Protein AF-A0A2E9CLY6-F1 (afdb_monomer_lite)

Foldseek 3Di:
DDPDPDPPPPVDPLLDDDDDPPDDPVRSVVVSVVSNVVSVVVVVVVVVVVVVVVVVVVVLVVVLVVLLVPQLVVQLVVLVVVCVVVVVVVPDDPVVSVVSSNVSSVVRSVVSVVVSVVVVCVVVVVVVVVVVVVD

Structure (mmCIF, N/CA/C/O backbone):
data_AF-A0A2E9CLY6-F1
#
_entry.id   AF-A0A2E9CLY6-F1
#
loop_
_atom_site.group_PDB
_atom_site.id
_atom_site.type_symbol
_atom_site.label_atom_id
_atom_site.label_alt_id
_atom_site.label_comp_id
_atom_site.label_asym_id
_atom_site.label_entity_id
_atom_site.label_seq_id
_atom_site.pdbx_PDB_ins_code
_atom_site.Cartn_x
_atom_site.Cartn_y
_atom_site.Cartn_z
_atom_site.occupancy
_atom_site.B_iso_or_equiv
_atom_site.auth_seq_id
_atom_site.auth_comp_id
_atom_site.auth_asym_id
_atom_site.auth_atom_id
_atom_site.pdbx_PDB_model_num
ATOM 1 N N . MET A 1 1 ? -41.873 -33.503 37.377 1.00 35.16 1 MET A N 1
ATOM 2 C CA . MET A 1 1 ? -40.935 -33.692 36.253 1.00 35.16 1 MET A CA 1
ATOM 3 C C . MET A 1 1 ? -40.619 -32.300 35.730 1.00 35.16 1 MET A C 1
ATOM 5 O O . MET A 1 1 ? -41.433 -31.719 35.029 1.00 35.16 1 MET A O 1
ATOM 9 N N . ILE A 1 2 ? -39.555 -31.697 36.262 1.00 39.56 2 ILE A N 1
ATOM 10 C CA . ILE A 1 2 ? -39.148 -30.319 35.964 1.00 39.56 2 ILE A CA 1
ATOM 11 C C . ILE A 1 2 ? -38.336 -30.382 34.670 1.00 39.56 2 ILE A C 1
ATOM 13 O O . ILE A 1 2 ? -37.348 -31.106 34.603 1.00 39.56 2 ILE A O 1
ATOM 17 N N . LEU A 1 3 ? -38.812 -29.699 33.632 1.00 42.69 3 LEU A N 1
ATOM 18 C CA . LEU A 1 3 ? -38.028 -29.423 32.435 1.00 42.69 3 LEU A CA 1
ATOM 19 C C . LEU A 1 3 ? -36.953 -28.415 32.842 1.00 42.69 3 LEU A C 1
ATOM 21 O O . LEU A 1 3 ? -37.270 -27.243 33.024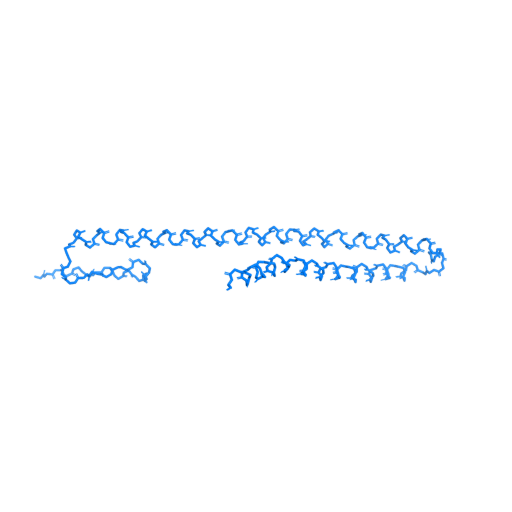 1.00 42.69 3 LEU A O 1
ATOM 25 N N . ASP A 1 4 ? -35.715 -28.870 33.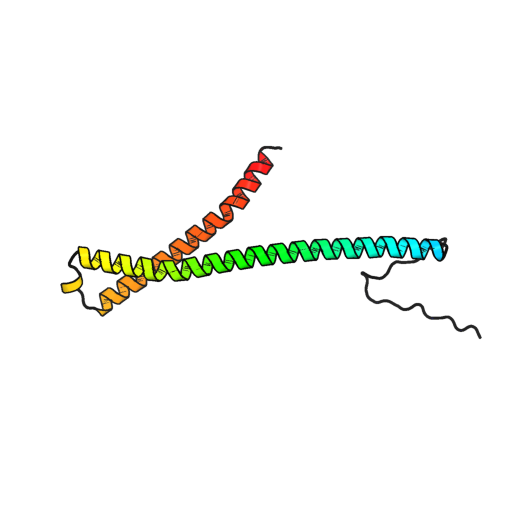020 1.00 42.53 4 ASP A N 1
ATOM 26 C CA . ASP A 1 4 ? -34.557 -27.978 33.048 1.00 42.53 4 ASP A CA 1
ATOM 27 C C . ASP A 1 4 ? -34.350 -27.434 31.626 1.00 42.53 4 ASP A C 1
ATOM 29 O O . ASP A 1 4 ? -34.063 -28.216 30.711 1.00 42.53 4 ASP A O 1
ATOM 33 N N . PRO A 1 5 ? -34.506 -26.120 31.380 1.00 54.28 5 PRO A N 1
ATOM 34 C CA . PRO A 1 5 ? -34.096 -25.550 30.113 1.00 54.28 5 PRO A CA 1
ATOM 35 C C . PRO A 1 5 ? -32.564 -25.547 30.072 1.00 54.28 5 PRO A C 1
ATOM 37 O O . PRO A 1 5 ? -31.910 -24.798 30.799 1.00 54.28 5 PRO A O 1
ATOM 40 N N . LEU A 1 6 ? -31.991 -26.401 29.219 1.00 46.44 6 LEU A N 1
ATOM 41 C CA . LEU A 1 6 ? -30.581 -26.339 28.835 1.00 46.44 6 LEU A CA 1
ATOM 42 C C . LEU A 1 6 ? -30.242 -24.882 28.454 1.00 46.44 6 LEU A C 1
ATOM 44 O O . LEU A 1 6 ? -30.935 -24.322 27.597 1.00 46.44 6 LEU A O 1
ATOM 48 N N . PRO A 1 7 ? -29.211 -24.245 29.039 1.00 53.69 7 PRO A N 1
ATOM 49 C CA . PRO A 1 7 ? -28.812 -22.927 28.577 1.00 53.69 7 PRO A CA 1
ATOM 50 C C . PRO A 1 7 ? -28.285 -23.054 27.139 1.00 53.69 7 PRO A C 1
ATOM 52 O O . PRO A 1 7 ? -27.564 -24.013 26.842 1.00 53.69 7 PRO A O 1
ATOM 55 N N . PRO A 1 8 ? -28.617 -22.116 26.235 1.00 53.69 8 PRO A N 1
ATOM 56 C CA . PRO A 1 8 ? -28.020 -22.095 24.910 1.00 53.69 8 PRO A CA 1
ATOM 57 C C . PRO A 1 8 ? -26.506 -21.934 25.075 1.00 53.69 8 PRO A C 1
ATOM 59 O O . PRO A 1 8 ? -26.020 -20.909 25.554 1.00 53.69 8 PRO A O 1
ATOM 62 N N . GLN A 1 9 ? -25.750 -22.977 24.728 1.00 54.09 9 GLN A N 1
ATOM 63 C CA . GLN A 1 9 ? -24.309 -22.876 24.540 1.00 54.09 9 GLN A CA 1
ATOM 64 C C . GLN A 1 9 ? -24.079 -22.051 23.275 1.00 54.09 9 GLN A C 1
ATOM 66 O O . GLN A 1 9 ? -23.928 -22.587 22.180 1.00 54.09 9 GLN A O 1
ATOM 71 N N . ASP A 1 10 ? -24.075 -20.729 23.429 1.00 53.28 10 ASP A N 1
ATOM 72 C CA . ASP A 1 10 ? -23.540 -19.835 22.415 1.00 53.28 10 ASP A CA 1
ATOM 73 C C . ASP A 1 10 ? -22.042 -20.125 22.297 1.00 53.28 10 ASP A C 1
ATOM 75 O O . ASP A 1 10 ? -21.212 -19.677 23.089 1.00 53.28 10 ASP A O 1
ATOM 79 N N . THR A 1 11 ? -21.684 -20.914 21.286 1.00 55.88 11 THR A N 1
ATOM 80 C CA . THR A 1 11 ? -20.311 -21.327 20.963 1.00 55.88 11 THR A CA 1
ATOM 81 C C . THR A 1 11 ? -19.434 -20.175 20.471 1.00 55.88 11 THR A C 1
ATOM 83 O O . THR A 1 11 ? -18.307 -20.401 20.034 1.00 55.88 11 THR A O 1
ATOM 86 N N . ASN A 1 12 ? -19.931 -18.936 20.508 1.00 60.03 12 ASN A N 1
ATOM 87 C CA . ASN A 1 12 ? -19.177 -17.765 20.107 1.00 60.03 12 ASN A CA 1
ATOM 88 C C . ASN A 1 12 ? -18.554 -17.100 21.349 1.00 60.03 12 ASN A C 1
ATOM 90 O O . ASN A 1 12 ? -19.251 -16.384 22.076 1.00 60.03 12 ASN A O 1
ATOM 94 N N . PRO A 1 13 ? -17.243 -17.285 21.603 1.00 61.62 13 PRO A N 1
ATOM 95 C CA . PRO A 1 13 ? -16.583 -16.757 22.802 1.00 61.62 13 PRO A CA 1
ATOM 96 C C . PRO A 1 13 ? -16.648 -15.223 22.890 1.00 61.62 13 PRO A C 1
ATOM 98 O O . PRO A 1 13 ? -16.481 -14.652 23.964 1.00 61.62 13 PRO A O 1
ATOM 101 N N . LEU A 1 14 ? -16.927 -14.547 21.769 1.00 56.69 14 LEU A N 1
ATOM 102 C CA . LEU A 1 14 ? -17.103 -13.097 21.683 1.00 56.69 14 LEU A CA 1
ATOM 103 C C . LEU A 1 14 ? -18.483 -12.610 22.153 1.00 56.69 14 LEU A C 1
ATOM 105 O O . LEU A 1 14 ? -18.602 -11.438 22.508 1.00 56.69 14 LEU A O 1
ATOM 109 N N . ALA A 1 15 ? -19.502 -13.473 22.173 1.00 60.56 15 ALA A N 1
ATOM 110 C CA . ALA A 1 15 ? -20.863 -13.143 22.612 1.00 60.56 15 ALA A CA 1
ATOM 111 C C . ALA A 1 15 ? -21.185 -13.685 24.015 1.00 60.56 15 ALA A C 1
ATOM 113 O O . ALA A 1 15 ? -22.081 -13.176 24.682 1.00 60.56 15 ALA A O 1
ATOM 114 N N . ALA A 1 16 ? -20.424 -14.676 24.488 1.00 66.75 16 ALA A N 1
ATOM 115 C CA . ALA A 1 16 ? -20.607 -15.240 25.815 1.00 66.75 16 ALA A CA 1
ATOM 116 C C . ALA A 1 16 ? -20.185 -14.240 26.910 1.00 66.75 16 ALA A C 1
ATOM 118 O O . ALA A 1 16 ? -19.019 -13.836 27.004 1.00 66.75 16 ALA A O 1
ATOM 119 N N . VAL A 1 17 ? -21.141 -13.859 27.756 1.00 69.31 17 VAL A N 1
ATOM 120 C CA . VAL A 1 17 ? -20.920 -13.152 29.024 1.00 69.31 17 VAL A CA 1
ATOM 121 C C . VAL A 1 17 ? -21.421 -14.080 30.126 1.00 69.31 17 VAL A C 1
ATOM 123 O O . VAL A 1 17 ? -22.569 -14.505 30.107 1.00 69.31 17 VAL A O 1
ATOM 126 N N . GLN A 1 18 ? -20.550 -14.480 31.053 1.00 76.06 18 GLN A N 1
ATOM 127 C CA . GLN A 1 18 ? -20.935 -15.414 32.115 1.00 76.06 18 GLN A CA 1
ATOM 128 C C . GLN A 1 18 ? -21.671 -14.689 33.242 1.00 76.06 18 GLN A C 1
ATOM 130 O O . GLN A 1 18 ? -21.238 -13.631 33.705 1.00 76.06 18 GLN A O 1
ATOM 135 N N . ARG A 1 19 ? -22.766 -15.291 33.715 1.00 70.06 19 ARG A N 1
ATOM 136 C CA . ARG A 1 19 ? -23.551 -14.784 34.844 1.00 70.06 19 ARG A CA 1
ATOM 137 C C . ARG A 1 19 ? -22.811 -15.008 36.162 1.00 70.06 19 ARG A C 1
ATOM 139 O O . ARG A 1 19 ? -22.351 -16.119 36.424 1.00 70.06 19 ARG A O 1
ATOM 146 N N . ARG A 1 20 ? -22.716 -13.974 37.007 1.00 80.06 20 ARG A N 1
ATOM 147 C CA . ARG A 1 20 ? -22.171 -14.121 38.367 1.00 80.06 20 ARG A CA 1
ATOM 148 C C . ARG A 1 20 ? -23.204 -14.770 39.304 1.00 80.06 20 ARG A C 1
ATOM 150 O O . ARG A 1 20 ? -24.400 -14.532 39.131 1.00 80.06 20 ARG A O 1
ATOM 157 N N . PRO A 1 21 ? -22.761 -15.563 40.298 1.00 69.69 21 PRO A N 1
ATOM 158 C CA . PRO A 1 21 ? -23.656 -16.345 41.156 1.00 69.69 21 PRO A CA 1
ATOM 159 C C . PRO A 1 21 ? -24.629 -15.492 41.989 1.00 69.69 21 PRO A C 1
ATOM 161 O O . PRO A 1 21 ? -25.756 -15.920 42.211 1.00 69.69 21 PRO A O 1
ATOM 164 N N . ASP A 1 22 ? -24.249 -14.262 42.348 1.00 80.94 22 ASP A N 1
ATOM 165 C CA . ASP A 1 22 ? -25.039 -13.382 43.229 1.00 80.94 22 ASP A CA 1
ATOM 166 C C . ASP A 1 22 ? -25.784 -12.264 42.468 1.00 80.94 22 ASP A C 1
ATOM 168 O O . ASP A 1 22 ? -26.295 -11.310 43.055 1.00 80.94 22 ASP A O 1
ATOM 172 N N . GLU A 1 23 ? -25.818 -12.337 41.134 1.00 79.75 23 GLU A N 1
ATOM 173 C CA . GLU A 1 23 ? -26.274 -11.243 40.275 1.00 79.75 23 GLU A CA 1
ATOM 174 C C . GLU A 1 23 ? -27.757 -11.390 39.892 1.00 79.75 23 GLU A C 1
ATOM 176 O O . GLU A 1 23 ? -28.215 -12.412 39.350 1.00 79.75 23 GLU A O 1
ATOM 181 N N . THR A 1 24 ? -28.532 -10.332 40.155 1.00 86.31 24 THR A N 1
ATOM 182 C CA . THR A 1 24 ? -29.931 -10.258 39.722 1.00 86.31 24 THR A CA 1
ATOM 183 C C . THR A 1 24 ? -30.002 -10.280 38.196 1.00 86.31 24 THR A C 1
ATOM 185 O O . THR A 1 24 ? -29.109 -9.792 37.504 1.00 86.31 24 THR A O 1
ATOM 188 N N . LEU A 1 25 ? -31.081 -10.843 37.644 1.00 80.44 25 LEU A N 1
ATOM 189 C CA . LEU A 1 25 ? -31.244 -10.954 36.190 1.00 80.44 25 LEU A CA 1
ATOM 190 C C . LEU A 1 25 ? -31.195 -9.579 35.499 1.00 80.44 25 LEU A C 1
ATOM 192 O O . LEU A 1 25 ? -30.626 -9.451 34.422 1.00 80.44 25 LEU A O 1
ATOM 196 N N . HIS A 1 26 ? -31.727 -8.541 36.148 1.00 82.62 26 HIS A N 1
ATOM 197 C CA . HIS A 1 26 ? -31.671 -7.171 35.645 1.00 82.62 26 HIS A CA 1
ATOM 198 C C . HIS A 1 26 ? -30.239 -6.608 35.615 1.00 82.62 26 HIS A C 1
ATOM 200 O O . HIS A 1 26 ? -29.832 -6.048 34.599 1.00 82.62 26 HIS A O 1
ATOM 206 N N . ALA A 1 27 ? -29.456 -6.810 36.683 1.00 82.75 27 ALA A N 1
ATOM 207 C CA . ALA A 1 27 ? -28.055 -6.386 36.732 1.00 82.75 27 ALA A CA 1
ATOM 208 C C . ALA A 1 27 ? -27.200 -7.115 35.682 1.00 82.75 27 ALA A C 1
ATOM 210 O O . ALA A 1 27 ? -26.394 -6.491 34.993 1.00 82.75 27 ALA A O 1
ATOM 211 N N . TYR A 1 28 ? -27.448 -8.413 35.492 1.00 82.25 28 TYR A N 1
ATOM 212 C CA . TYR A 1 28 ? -26.788 -9.212 34.463 1.00 82.25 28 TYR A CA 1
ATOM 213 C C . TYR A 1 28 ? -27.070 -8.688 33.046 1.00 82.25 28 TYR A C 1
ATOM 215 O O . TYR A 1 28 ? -26.141 -8.544 32.251 1.00 82.25 28 TYR A O 1
ATOM 223 N N . LEU A 1 29 ? -28.329 -8.364 32.723 1.00 85.62 29 LEU A N 1
ATOM 224 C CA . LEU A 1 29 ? -28.701 -7.853 31.397 1.00 85.62 29 LEU A CA 1
ATOM 225 C C . LEU A 1 29 ? -28.092 -6.476 31.105 1.00 85.62 29 LEU A C 1
ATOM 227 O O . LEU A 1 29 ? -27.569 -6.277 30.009 1.00 85.62 29 LEU A O 1
ATOM 231 N N . LEU A 1 30 ? -28.109 -5.557 32.078 1.00 88.25 30 LEU A N 1
ATOM 232 C CA . LEU A 1 30 ? -27.474 -4.238 31.944 1.00 88.25 30 LEU A CA 1
ATOM 233 C C . LEU A 1 30 ? -25.976 -4.370 31.662 1.00 88.25 30 LEU A C 1
ATOM 235 O O . LEU A 1 30 ? -25.454 -3.769 30.724 1.00 88.25 30 LEU A O 1
ATOM 239 N N . ARG A 1 31 ? -25.296 -5.234 32.417 1.00 86.12 31 ARG A N 1
ATOM 240 C CA . ARG A 1 31 ? -23.868 -5.476 32.236 1.00 86.12 31 ARG A CA 1
ATOM 241 C C . ARG A 1 31 ? -23.547 -6.153 30.904 1.00 86.12 31 ARG A C 1
ATOM 243 O O . ARG A 1 31 ? -22.578 -5.779 30.249 1.00 86.12 31 ARG A O 1
ATOM 250 N N . CYS A 1 32 ? -24.360 -7.1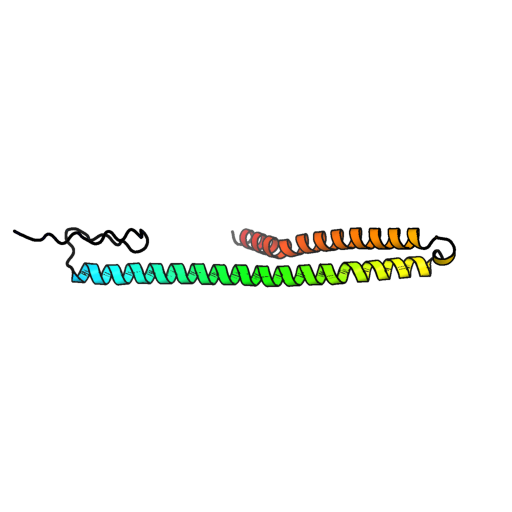18 30.473 1.00 84.38 32 CYS A N 1
ATOM 251 C CA . CYS A 1 32 ? -24.211 -7.728 29.151 1.00 84.38 32 CYS A CA 1
ATOM 252 C C . CYS A 1 32 ? -24.342 -6.685 28.040 1.00 84.38 32 CYS A C 1
ATOM 254 O O . CYS A 1 32 ? -23.564 -6.706 27.089 1.00 84.38 32 CYS A O 1
ATOM 256 N N . GLN A 1 33 ? -25.300 -5.764 28.158 1.00 87.06 33 GLN A N 1
ATOM 257 C CA . GLN A 1 33 ? -25.500 -4.702 27.178 1.00 87.06 33 GLN A CA 1
ATOM 258 C C . GLN A 1 33 ? -24.286 -3.768 27.104 1.00 87.06 33 GLN A C 1
ATOM 260 O O . GLN A 1 33 ? -23.811 -3.476 26.005 1.00 87.06 33 GLN A O 1
ATOM 265 N N . GLU A 1 34 ? -23.744 -3.350 28.249 1.00 88.06 34 GLU A N 1
ATOM 266 C CA . GLU A 1 34 ? -22.526 -2.535 28.306 1.00 88.06 34 GLU A CA 1
ATOM 267 C C . GLU A 1 34 ? -21.321 -3.271 27.703 1.00 88.06 34 GLU A C 1
ATOM 269 O O . GLU A 1 34 ? -20.676 -2.747 26.791 1.00 88.06 34 GLU A O 1
ATOM 274 N N . GLU A 1 35 ? -21.055 -4.511 28.127 1.00 84.88 35 GLU A N 1
ATOM 275 C CA . GLU A 1 35 ? -19.913 -5.296 27.641 1.00 84.88 35 GLU A CA 1
ATOM 276 C C . GLU A 1 35 ? -20.006 -5.583 26.132 1.00 84.88 35 GLU A C 1
ATOM 278 O O . GLU A 1 35 ? -19.016 -5.429 25.409 1.00 84.88 35 GLU A O 1
ATOM 283 N N . LEU A 1 36 ? -21.187 -5.950 25.623 1.00 87.31 36 LEU A N 1
ATOM 284 C CA . LEU A 1 36 ? -21.397 -6.184 24.192 1.00 87.31 36 LEU A CA 1
ATOM 285 C C . LEU A 1 36 ? -21.286 -4.888 23.384 1.00 87.31 36 LEU A C 1
ATOM 287 O O . LEU A 1 36 ? -20.668 -4.892 22.318 1.00 87.31 36 LEU A O 1
ATOM 291 N N . SER A 1 37 ? -21.810 -3.769 23.891 1.00 88.44 37 SER A N 1
ATOM 292 C CA . SER A 1 37 ? -21.679 -2.470 23.220 1.00 88.44 37 SER A CA 1
ATOM 293 C C . SER A 1 37 ? -20.214 -2.032 23.100 1.00 88.44 37 SER A C 1
ATOM 295 O O . SER A 1 37 ? -19.789 -1.601 22.025 1.00 88.44 37 SER A O 1
ATOM 297 N N . GLY A 1 38 ? -19.411 -2.244 24.149 1.00 87.25 38 GLY A N 1
ATOM 298 C CA . GLY A 1 38 ? -17.973 -1.977 24.129 1.00 87.25 38 GLY A CA 1
ATOM 299 C C . GLY A 1 38 ? -17.228 -2.862 23.127 1.00 87.25 38 GLY A C 1
ATOM 300 O O . GLY A 1 38 ? -16.399 -2.371 22.357 1.00 87.25 38 GLY A O 1
ATOM 301 N N . ARG A 1 39 ? -17.566 -4.158 23.055 1.00 87.06 39 ARG A N 1
ATOM 302 C CA . ARG A 1 39 ? -16.994 -5.084 22.055 1.00 87.06 39 ARG A CA 1
ATOM 303 C C . ARG A 1 39 ? -17.345 -4.668 20.623 1.00 87.06 39 ARG A C 1
ATOM 305 O O . ARG A 1 39 ? -16.474 -4.702 19.755 1.00 87.06 39 ARG A O 1
ATOM 312 N N . ILE A 1 40 ? -18.583 -4.233 20.372 1.00 87.88 40 ILE A N 1
ATOM 313 C CA . ILE A 1 40 ? -19.020 -3.736 19.055 1.00 87.88 40 ILE A CA 1
ATOM 314 C C . ILE A 1 40 ? -18.234 -2.483 18.658 1.00 87.88 40 ILE A C 1
ATOM 316 O O . ILE A 1 40 ? -17.760 -2.399 17.525 1.00 87.88 40 ILE A O 1
ATOM 320 N N . GLN A 1 41 ? -18.055 -1.531 19.577 1.00 90.19 41 GLN A N 1
ATOM 321 C CA . GLN A 1 41 ? -17.267 -0.323 19.316 1.00 90.19 41 GLN A CA 1
ATOM 322 C C . GLN A 1 41 ? -15.803 -0.652 19.012 1.00 90.19 41 GLN A C 1
ATOM 324 O O . GLN A 1 41 ? -15.230 -0.094 18.077 1.00 90.19 41 GLN A O 1
ATOM 329 N N . LEU A 1 42 ? -15.211 -1.600 19.742 1.00 88.94 42 LEU A N 1
ATOM 330 C CA . LEU A 1 42 ? -13.845 -2.051 19.491 1.00 88.94 42 LEU A CA 1
ATOM 331 C C . LEU A 1 42 ? -13.714 -2.711 18.112 1.00 88.94 42 LEU A C 1
ATOM 333 O O . LEU A 1 42 ? -12.797 -2.384 17.360 1.00 88.94 42 LEU A O 1
ATOM 337 N N . LEU A 1 43 ? -14.649 -3.588 17.738 1.00 89.94 43 LEU A N 1
ATOM 338 C CA . LEU A 1 43 ? -14.670 -4.202 16.407 1.00 89.94 43 LEU A CA 1
ATOM 339 C C . LEU A 1 43 ? -14.870 -3.165 15.296 1.00 89.94 43 LEU A C 1
ATOM 341 O O . LEU A 1 43 ? -14.232 -3.269 14.248 1.00 89.94 43 LEU A O 1
ATOM 345 N N . ALA A 1 44 ? -15.709 -2.152 15.520 1.00 88.50 44 ALA A N 1
ATOM 346 C CA . ALA A 1 44 ? -15.888 -1.046 14.584 1.00 88.50 44 ALA A CA 1
ATOM 347 C C . ALA A 1 44 ? -14.591 -0.241 14.416 1.00 88.50 44 ALA A C 1
ATOM 349 O O . ALA A 1 44 ? -14.169 -0.012 13.287 1.00 88.50 44 ALA A O 1
ATOM 350 N N . ALA A 1 45 ? -13.905 0.093 15.512 1.00 89.38 45 ALA A N 1
ATOM 351 C CA . ALA A 1 45 ? -12.625 0.797 15.465 1.00 89.38 45 ALA A CA 1
ATOM 352 C C . ALA A 1 45 ? -11.546 -0.011 14.720 1.00 89.38 45 ALA A C 1
ATOM 354 O O . ALA A 1 45 ? -10.824 0.537 13.887 1.00 89.38 45 ALA A O 1
ATOM 355 N N . VAL A 1 46 ? -11.463 -1.324 14.967 1.00 89.94 46 VAL A N 1
ATOM 356 C CA . VAL A 1 46 ? -10.535 -2.218 14.252 1.00 89.94 46 VAL A CA 1
ATOM 357 C C . VAL A 1 46 ? -10.882 -2.298 12.765 1.00 89.94 46 VAL A C 1
ATOM 359 O O . VAL A 1 46 ? -9.987 -2.215 11.922 1.00 89.94 46 VAL A O 1
ATOM 362 N N . ARG A 1 47 ? -12.170 -2.417 12.421 1.00 88.75 47 ARG A N 1
ATOM 363 C CA . ARG A 1 47 ? -12.637 -2.411 11.029 1.00 88.75 47 ARG A CA 1
ATOM 364 C C . ARG A 1 47 ? -12.265 -1.107 10.329 1.00 88.75 47 ARG A C 1
ATOM 366 O O . ARG A 1 47 ? -11.751 -1.149 9.215 1.00 88.75 47 ARG A O 1
ATOM 373 N N . ASP A 1 48 ? -12.508 0.030 10.965 1.00 90.62 48 ASP A N 1
ATOM 374 C CA . ASP A 1 48 ? -12.261 1.340 10.368 1.00 90.62 48 ASP A CA 1
ATOM 375 C C . ASP A 1 48 ? -10.752 1.577 10.175 1.00 90.62 48 ASP A C 1
ATOM 377 O O . ASP A 1 48 ? -10.331 2.036 9.110 1.00 90.62 48 ASP A O 1
ATOM 381 N N . ALA A 1 49 ? -9.920 1.157 11.137 1.00 87.06 49 ALA A N 1
ATOM 382 C CA . ALA A 1 49 ? -8.464 1.154 10.993 1.00 87.06 49 ALA A CA 1
ATOM 383 C C . ALA A 1 49 ? -8.000 0.245 9.840 1.00 87.06 49 ALA A C 1
ATOM 385 O O . ALA A 1 49 ? -7.170 0.645 9.022 1.00 87.06 49 ALA A O 1
ATOM 386 N N . TYR A 1 50 ? -8.568 -0.958 9.721 1.00 84.94 50 TYR A N 1
ATOM 387 C CA . TYR A 1 50 ? -8.254 -1.884 8.631 1.00 84.94 50 TYR A CA 1
ATOM 388 C C . TYR A 1 50 ? -8.640 -1.317 7.255 1.00 84.94 50 TYR A C 1
ATOM 390 O O . TYR A 1 50 ? -7.853 -1.383 6.308 1.00 84.94 50 TYR A O 1
ATOM 398 N N . ILE A 1 51 ? -9.815 -0.690 7.143 1.00 87.44 51 ILE A N 1
ATOM 399 C CA . ILE A 1 51 ? -10.265 -0.017 5.915 1.00 87.44 51 ILE A CA 1
ATOM 400 C C . ILE A 1 51 ? -9.319 1.133 5.546 1.00 87.44 51 ILE A C 1
ATOM 402 O O . ILE A 1 51 ? -8.980 1.286 4.369 1.00 87.44 51 ILE A O 1
ATOM 406 N N . GLN A 1 52 ? -8.858 1.921 6.522 1.00 85.88 52 GLN A N 1
ATOM 407 C CA . GLN A 1 52 ? -7.878 2.983 6.274 1.00 85.88 52 GLN A CA 1
ATOM 408 C C . GLN A 1 52 ? -6.550 2.429 5.744 1.00 85.88 52 GLN A C 1
ATOM 410 O O . GLN A 1 52 ? -6.025 2.959 4.761 1.00 85.88 52 GLN A O 1
ATOM 415 N N . ILE A 1 53 ? -6.035 1.345 6.334 1.00 83.25 53 ILE A N 1
ATOM 416 C CA . ILE A 1 53 ? -4.798 0.688 5.880 1.00 83.25 53 ILE A CA 1
ATOM 417 C C . ILE A 1 53 ? -4.951 0.204 4.432 1.00 83.25 53 ILE A C 1
ATOM 419 O O . ILE A 1 53 ? -4.134 0.553 3.577 1.00 83.25 53 ILE A O 1
ATOM 423 N N . LEU A 1 54 ? -6.043 -0.500 4.119 1.00 83.69 54 LEU A N 1
ATOM 424 C CA . LEU A 1 54 ? -6.335 -0.950 2.754 1.00 83.69 54 LEU A CA 1
ATOM 425 C C . LEU A 1 54 ? -6.475 0.216 1.764 1.00 83.69 54 LEU A C 1
ATOM 427 O O . LEU A 1 54 ? -6.045 0.119 0.610 1.00 83.69 54 LEU A O 1
ATOM 431 N N . GLY A 1 55 ? -7.077 1.328 2.194 1.00 84.25 55 GLY A N 1
ATOM 432 C CA . GLY A 1 55 ? -7.189 2.547 1.395 1.00 84.25 55 GLY A CA 1
ATOM 433 C C . GLY A 1 55 ? -5.819 3.121 1.033 1.00 84.25 55 GLY A C 1
ATOM 434 O O . GLY A 1 55 ? -5.555 3.413 -0.139 1.00 84.25 55 GLY A O 1
ATOM 435 N N . MET A 1 56 ? -4.924 3.215 2.017 1.00 78.44 56 MET A N 1
ATOM 436 C CA . MET A 1 56 ? -3.552 3.694 1.832 1.00 78.44 56 MET A CA 1
ATOM 437 C C . MET A 1 56 ? -2.740 2.764 0.925 1.00 78.44 56 MET A C 1
ATOM 439 O O . MET A 1 56 ? -2.074 3.238 -0.001 1.00 78.44 56 MET A O 1
ATOM 443 N N . GLU A 1 57 ? -2.849 1.448 1.108 1.00 81.31 57 GLU A N 1
ATOM 444 C CA . GLU A 1 57 ? -2.198 0.461 0.240 1.00 81.31 57 GLU A CA 1
ATOM 445 C C . GLU A 1 57 ? -2.700 0.541 -1.202 1.00 81.31 57 GLU A C 1
ATOM 447 O O . GLU A 1 57 ? -1.902 0.511 -2.140 1.00 81.31 57 GLU A O 1
ATOM 452 N N . ARG A 1 58 ? -4.010 0.719 -1.410 1.00 82.12 58 ARG A N 1
ATOM 453 C CA . ARG A 1 58 ? -4.586 0.872 -2.753 1.00 82.12 58 ARG A CA 1
ATOM 454 C C . ARG A 1 58 ? -4.060 2.125 -3.455 1.00 82.12 58 ARG A C 1
ATOM 456 O O . ARG A 1 58 ? -3.755 2.069 -4.650 1.00 82.12 58 ARG A O 1
ATOM 463 N N . ILE A 1 59 ? -3.939 3.245 -2.741 1.00 79.62 59 ILE A N 1
ATOM 464 C CA . ILE A 1 59 ? -3.360 4.487 -3.282 1.00 79.62 59 ILE A CA 1
ATOM 465 C C . ILE A 1 59 ? -1.882 4.276 -3.625 1.00 79.62 59 ILE A C 1
ATOM 467 O O . ILE A 1 59 ? -1.445 4.659 -4.715 1.00 79.62 59 ILE A O 1
ATOM 471 N N . ARG A 1 60 ? -1.129 3.619 -2.739 1.00 78.62 60 ARG A N 1
ATOM 472 C CA . ARG A 1 60 ? 0.281 3.282 -2.958 1.00 78.62 60 ARG A CA 1
ATOM 473 C C . ARG A 1 60 ? 0.464 2.402 -4.193 1.00 78.62 60 ARG A C 1
ATOM 475 O O . ARG A 1 60 ? 1.268 2.728 -5.062 1.00 78.62 60 ARG A O 1
ATOM 482 N N . TRP A 1 61 ? -0.351 1.360 -4.340 1.00 78.25 61 TRP A N 1
ATOM 483 C CA . TRP A 1 61 ? -0.318 0.492 -5.517 1.00 78.25 61 TRP A CA 1
ATOM 484 C C . TRP A 1 61 ? -0.646 1.253 -6.805 1.00 78.25 61 TRP A C 1
ATOM 486 O O . TRP A 1 61 ? 0.024 1.080 -7.821 1.00 78.25 61 TRP A O 1
ATOM 496 N N . ARG A 1 62 ? -1.643 2.145 -6.786 1.00 82.19 62 ARG A N 1
ATOM 497 C CA . ARG A 1 62 ? -1.946 2.985 -7.957 1.00 82.19 62 ARG A CA 1
ATOM 498 C C . ARG A 1 62 ? -0.753 3.855 -8.355 1.00 82.19 62 ARG A C 1
ATOM 500 O O . ARG A 1 62 ? -0.430 3.913 -9.538 1.00 82.19 62 ARG A O 1
ATOM 507 N N . ARG A 1 63 ? -0.069 4.474 -7.388 1.00 78.38 63 ARG A N 1
ATOM 508 C CA . ARG A 1 63 ? 1.135 5.284 -7.644 1.00 78.38 63 ARG A CA 1
ATOM 509 C C . ARG A 1 63 ? 2.280 4.446 -8.206 1.00 78.38 63 ARG A C 1
ATOM 511 O O . ARG A 1 63 ? 2.847 4.835 -9.221 1.00 78.38 63 ARG A O 1
ATOM 518 N N . CYS A 1 64 ? 2.563 3.279 -7.624 1.00 76.75 64 CYS A N 1
ATOM 519 C CA . CYS A 1 64 ? 3.584 2.370 -8.151 1.00 76.75 64 CYS A CA 1
ATOM 520 C C . CYS A 1 64 ? 3.266 1.906 -9.576 1.00 76.75 64 CYS A C 1
ATOM 522 O O . CYS A 1 64 ? 4.155 1.909 -10.421 1.00 76.75 64 CYS A O 1
ATOM 524 N N . LYS A 1 65 ? 2.005 1.564 -9.880 1.00 76.94 65 LYS A N 1
ATOM 525 C CA . LYS A 1 65 ? 1.600 1.198 -11.248 1.00 76.94 65 LYS A CA 1
ATOM 526 C C . LYS A 1 65 ? 1.803 2.340 -12.238 1.00 76.94 65 LYS A C 1
ATOM 528 O O . LYS A 1 65 ? 2.312 2.092 -13.323 1.00 76.94 65 LYS A O 1
ATOM 533 N N . LEU A 1 66 ? 1.424 3.567 -11.875 1.00 75.38 66 LEU A N 1
ATOM 534 C CA . LEU A 1 66 ? 1.627 4.734 -12.737 1.00 75.38 66 LEU A CA 1
ATOM 535 C C . LEU A 1 66 ? 3.119 4.995 -12.965 1.00 75.38 66 LEU A C 1
ATOM 537 O O . LEU A 1 66 ? 3.536 5.138 -14.109 1.00 75.38 66 LEU A O 1
ATOM 541 N N . LEU A 1 67 ? 3.937 4.975 -11.910 1.00 75.44 67 LEU A N 1
ATOM 542 C CA . LEU A 1 67 ? 5.389 5.115 -12.039 1.00 75.44 67 LEU A CA 1
ATOM 543 C C . LEU A 1 67 ? 5.978 4.041 -12.960 1.00 75.44 67 LEU A C 1
ATOM 545 O O . LEU A 1 67 ? 6.755 4.366 -13.853 1.00 75.44 67 LEU A O 1
ATOM 549 N N . LEU A 1 68 ? 5.570 2.781 -12.806 1.00 73.19 68 LEU A N 1
ATOM 550 C CA . LEU A 1 68 ? 6.047 1.699 -13.665 1.00 73.19 68 LEU A CA 1
ATOM 551 C C . LEU A 1 68 ? 5.623 1.902 -15.129 1.00 73.19 68 LEU A C 1
ATOM 553 O O . LEU A 1 68 ? 6.431 1.730 -16.037 1.00 73.19 68 LEU A O 1
ATOM 557 N N . ALA A 1 69 ? 4.370 2.307 -15.352 1.00 75.31 69 ALA A N 1
ATOM 558 C CA . ALA A 1 69 ? 3.825 2.529 -16.686 1.00 75.31 69 ALA A CA 1
ATOM 559 C C . ALA A 1 69 ? 4.516 3.685 -17.426 1.00 75.31 69 ALA A C 1
ATOM 561 O O . ALA A 1 69 ? 4.679 3.605 -18.638 1.00 75.31 69 ALA A O 1
ATOM 562 N N . PHE A 1 70 ? 4.937 4.740 -16.719 1.00 71.75 70 PHE A N 1
ATOM 563 C CA . PHE A 1 70 ? 5.573 5.908 -17.339 1.00 71.75 70 PHE A CA 1
ATOM 564 C C . PHE A 1 70 ? 7.100 5.816 -17.428 1.00 71.75 70 PHE A C 1
ATOM 566 O O . PHE A 1 70 ? 7.682 6.327 -18.381 1.00 71.75 70 PHE A O 1
ATOM 573 N N . THR A 1 71 ? 7.769 5.161 -16.479 1.00 72.44 71 THR A N 1
ATOM 574 C CA . THR A 1 71 ? 9.243 5.100 -16.449 1.00 72.44 71 THR A CA 1
ATOM 575 C C . THR A 1 71 ? 9.823 4.325 -17.629 1.00 72.44 71 THR A C 1
ATOM 577 O O . THR A 1 71 ? 10.746 4.818 -18.267 1.00 72.44 71 THR A O 1
ATOM 580 N N . GLY A 1 72 ? 9.254 3.170 -17.982 1.00 69.69 72 GLY A N 1
ATOM 581 C CA . GLY A 1 72 ? 9.722 2.370 -19.121 1.00 69.69 72 GLY A CA 1
ATOM 582 C C . GLY A 1 72 ? 9.726 3.140 -20.454 1.00 69.69 72 GLY A C 1
ATOM 583 O O . GLY A 1 72 ? 10.794 3.293 -21.049 1.00 69.69 72 GLY A O 1
ATOM 584 N N . PRO A 1 73 ? 8.578 3.676 -20.916 1.00 71.31 73 PRO A N 1
ATOM 585 C CA . PRO A 1 73 ? 8.491 4.413 -22.178 1.00 71.31 73 PRO A CA 1
ATOM 586 C C . PRO A 1 73 ? 9.345 5.683 -22.201 1.00 71.31 73 PRO A C 1
ATOM 588 O O . PRO A 1 73 ? 9.994 5.966 -23.205 1.00 71.31 73 PRO A O 1
ATOM 591 N N . VAL A 1 74 ? 9.386 6.435 -21.094 1.00 74.88 74 VAL A N 1
ATOM 592 C CA . VAL A 1 74 ? 10.175 7.675 -21.012 1.00 74.88 74 VAL A CA 1
ATOM 593 C C . VAL A 1 74 ? 11.668 7.367 -21.114 1.00 74.88 74 VAL A C 1
ATOM 595 O O . VAL A 1 74 ? 12.370 7.995 -21.903 1.00 74.88 74 VAL A O 1
ATOM 598 N N . ILE A 1 75 ? 12.152 6.356 -20.393 1.00 75.19 75 ILE A N 1
ATOM 599 C CA . ILE A 1 75 ? 13.568 5.965 -20.414 1.00 75.19 75 ILE A CA 1
ATOM 600 C C . ILE A 1 75 ? 13.946 5.371 -21.775 1.00 75.19 75 ILE A C 1
ATOM 602 O O . ILE A 1 75 ? 15.008 5.693 -22.304 1.00 75.19 75 ILE A O 1
ATOM 606 N N . ALA A 1 76 ? 13.056 4.589 -22.390 1.00 70.31 76 ALA A N 1
ATOM 607 C CA . ALA A 1 76 ? 13.253 4.079 -23.743 1.00 70.31 76 ALA A CA 1
ATOM 608 C C . ALA A 1 76 ? 13.336 5.212 -24.784 1.00 70.31 76 ALA A C 1
ATOM 610 O O . ALA A 1 76 ? 14.218 5.199 -25.643 1.00 70.31 76 ALA A O 1
ATOM 611 N N . SER A 1 77 ? 12.464 6.221 -24.682 1.00 72.88 77 SER A N 1
ATOM 612 C CA . SER A 1 77 ? 12.481 7.378 -25.585 1.00 72.88 77 SER A CA 1
ATOM 613 C C . SER A 1 77 ? 13.741 8.238 -25.422 1.00 72.88 77 SER A C 1
ATOM 615 O O . SER A 1 77 ? 14.322 8.662 -26.419 1.00 72.88 77 SER A O 1
ATOM 617 N N . LEU A 1 78 ? 14.224 8.426 -24.188 1.00 72.69 78 LEU A N 1
ATOM 618 C CA . LEU A 1 78 ? 15.480 9.126 -23.906 1.00 72.69 78 LEU A CA 1
ATOM 619 C C . LEU A 1 78 ? 16.700 8.348 -24.405 1.00 72.69 78 LEU A C 1
ATOM 621 O O . LEU A 1 78 ? 17.615 8.952 -24.957 1.00 72.69 78 LEU A O 1
ATOM 625 N N . ALA A 1 79 ? 16.708 7.021 -24.256 1.00 74.31 79 ALA A N 1
ATOM 626 C CA . ALA A 1 79 ? 17.772 6.175 -24.791 1.00 74.31 79 ALA A CA 1
ATOM 627 C C . ALA A 1 79 ? 17.842 6.275 -26.323 1.00 74.31 79 ALA A C 1
ATOM 629 O O . ALA A 1 79 ? 18.925 6.443 -26.880 1.00 74.31 79 ALA A O 1
ATOM 630 N N . TYR A 1 80 ? 16.689 6.250 -26.999 1.00 71.69 80 TYR A N 1
ATOM 631 C CA . TYR A 1 80 ? 16.617 6.448 -28.446 1.00 71.69 80 TYR A CA 1
ATOM 632 C C . TYR A 1 80 ? 17.097 7.847 -28.864 1.00 71.69 80 TYR A C 1
ATOM 634 O O . TYR A 1 80 ? 17.922 7.965 -29.768 1.00 71.69 80 TYR A O 1
ATOM 642 N N . ALA A 1 81 ? 16.648 8.902 -28.175 1.00 73.75 81 ALA A N 1
ATOM 643 C CA . ALA A 1 81 ? 17.079 10.274 -28.447 1.00 73.75 81 ALA A CA 1
ATOM 644 C C . ALA A 1 81 ? 18.591 10.466 -28.233 1.00 73.75 81 ALA A C 1
ATOM 646 O O . ALA A 1 81 ? 19.245 11.120 -29.040 1.00 73.75 81 ALA A O 1
ATOM 647 N N . GLY A 1 82 ? 19.166 9.858 -27.191 1.00 72.25 82 GLY A N 1
ATOM 648 C CA . GLY A 1 82 ? 20.610 9.876 -26.948 1.00 72.25 82 GLY A CA 1
ATOM 649 C C . GLY A 1 82 ? 21.402 9.180 -28.056 1.00 72.25 82 GLY A C 1
ATOM 650 O O . GLY A 1 82 ? 22.407 9.713 -28.520 1.00 72.25 82 GLY A O 1
ATOM 651 N N . LEU A 1 83 ? 20.926 8.027 -28.534 1.00 71.69 83 LEU A N 1
ATOM 652 C CA . LEU A 1 83 ? 21.570 7.307 -29.637 1.00 71.69 83 LEU A CA 1
ATOM 653 C C . LEU A 1 83 ? 21.464 8.069 -30.968 1.00 71.69 83 LEU A C 1
ATOM 655 O O . LEU A 1 83 ? 22.426 8.075 -31.738 1.00 71.69 83 LEU A O 1
ATOM 659 N N . ALA A 1 84 ? 20.341 8.755 -31.205 1.00 71.56 84 ALA A N 1
ATOM 660 C CA . ALA A 1 84 ? 20.154 9.636 -32.357 1.00 71.56 84 ALA A CA 1
ATOM 661 C C . ALA A 1 84 ? 21.076 10.868 -32.302 1.00 71.56 84 ALA A C 1
ATOM 663 O O . ALA A 1 84 ? 21.710 11.203 -33.300 1.00 71.56 84 ALA A O 1
ATOM 664 N N . CYS A 1 85 ? 21.230 11.504 -31.134 1.00 72.75 85 CYS A N 1
ATOM 665 C CA . CYS A 1 85 ? 22.152 12.632 -30.947 1.00 72.75 85 CYS A CA 1
ATOM 666 C C . CYS A 1 85 ? 23.626 12.252 -31.163 1.00 72.75 85 CYS A C 1
ATOM 668 O O . CYS A 1 85 ? 24.415 13.090 -31.589 1.00 72.75 85 CYS A O 1
ATOM 670 N N . CYS A 1 86 ? 24.002 11.001 -30.895 1.00 74.25 86 CYS A N 1
ATOM 671 C CA . CYS A 1 86 ? 25.361 10.502 -31.110 1.00 74.25 86 CYS A CA 1
ATOM 672 C C . CYS A 1 86 ? 25.633 10.030 -32.554 1.00 74.25 86 CYS A C 1
ATOM 674 O O . CYS A 1 86 ? 26.701 9.473 -32.797 1.00 74.25 86 CYS A O 1
ATOM 676 N N . ALA A 1 87 ? 24.685 10.195 -33.491 1.00 62.31 87 ALA A N 1
ATOM 677 C CA . ALA A 1 87 ? 24.754 9.684 -34.871 1.00 62.31 87 ALA A CA 1
ATOM 678 C C . ALA A 1 87 ? 25.031 8.164 -34.980 1.00 62.31 87 ALA A C 1
ATOM 680 O O . ALA A 1 87 ? 25.425 7.650 -36.026 1.00 62.31 87 ALA A O 1
ATOM 681 N N . ALA A 1 88 ? 24.797 7.411 -33.899 1.00 60.22 88 ALA A N 1
ATOM 682 C CA . ALA A 1 88 ? 25.014 5.966 -33.851 1.00 60.22 88 ALA A CA 1
ATOM 683 C C . ALA A 1 88 ? 23.894 5.179 -34.560 1.00 60.22 88 ALA A C 1
ATOM 685 O O . ALA A 1 88 ? 24.025 3.980 -34.797 1.00 60.22 88 ALA A O 1
ATOM 686 N N . THR A 1 89 ? 22.796 5.847 -34.922 1.00 59.78 89 THR A N 1
ATOM 687 C CA . THR A 1 89 ? 21.632 5.247 -35.591 1.00 59.78 89 THR A CA 1
ATOM 688 C C . THR A 1 89 ? 21.928 4.744 -37.000 1.00 59.78 89 THR A C 1
ATOM 690 O O . THR A 1 89 ? 21.269 3.809 -37.442 1.00 59.78 89 THR A O 1
ATOM 693 N N . ASP A 1 90 ? 22.932 5.310 -37.676 1.00 61.91 90 ASP A N 1
ATOM 694 C CA . ASP A 1 90 ? 23.245 4.982 -39.076 1.00 61.91 90 ASP A CA 1
ATOM 695 C C . ASP A 1 90 ? 24.251 3.826 -39.211 1.00 61.91 90 ASP A C 1
ATOM 697 O O . ASP A 1 90 ? 24.404 3.247 -40.284 1.00 61.91 90 ASP A O 1
ATOM 701 N N . SER A 1 91 ? 24.938 3.469 -38.121 1.00 63.59 91 SER A N 1
ATOM 702 C CA . SER A 1 91 ? 26.023 2.474 -38.107 1.00 63.59 91 SER A CA 1
ATOM 703 C C . SER A 1 91 ? 25.672 1.180 -37.369 1.00 63.59 91 SER A C 1
ATOM 705 O O . SER A 1 91 ? 26.324 0.156 -37.582 1.00 63.59 91 SER A O 1
ATOM 707 N N . VAL A 1 92 ? 24.642 1.193 -36.517 1.00 65.25 92 VAL A N 1
ATOM 708 C CA . VAL A 1 92 ? 24.264 0.050 -35.677 1.00 65.25 92 VAL A CA 1
ATOM 709 C C . VAL A 1 92 ? 23.002 -0.626 -36.228 1.00 65.25 92 VAL A C 1
ATOM 711 O O . VAL A 1 92 ? 22.001 0.046 -36.475 1.00 65.25 92 VAL A O 1
ATOM 714 N N . PRO A 1 93 ? 22.986 -1.963 -36.385 1.00 75.75 93 PRO A N 1
ATOM 715 C CA . PRO A 1 93 ? 21.807 -2.668 -36.870 1.00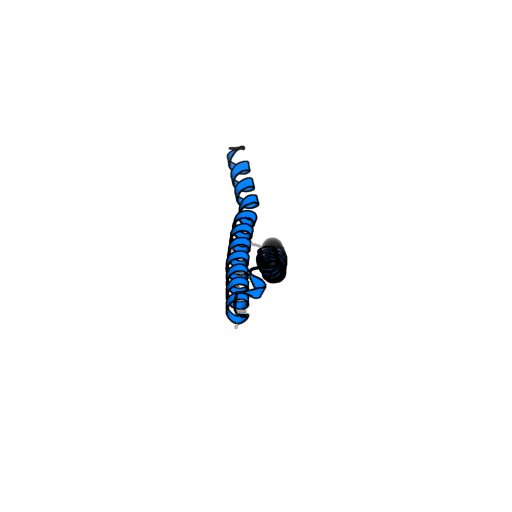 75.75 93 PRO A CA 1
ATOM 716 C C . PRO A 1 93 ? 20.627 -2.523 -35.895 1.00 75.75 93 PRO A C 1
ATOM 718 O O . PRO A 1 93 ? 20.769 -2.682 -34.679 1.00 75.75 93 PRO A O 1
ATOM 721 N N . ALA A 1 94 ? 19.434 -2.293 -36.450 1.00 69.00 94 ALA A N 1
ATOM 722 C CA . ALA A 1 94 ? 18.172 -2.103 -35.728 1.00 69.00 94 ALA A CA 1
ATOM 723 C C . ALA A 1 94 ? 17.904 -3.069 -34.542 1.00 69.00 94 ALA A C 1
ATOM 725 O O . ALA A 1 94 ? 17.448 -2.590 -33.500 1.00 69.00 94 ALA A O 1
ATOM 726 N N . PRO A 1 95 ? 18.196 -4.389 -34.611 1.00 70.00 95 PRO A N 1
ATOM 727 C CA . PRO A 1 95 ? 17.986 -5.282 -33.466 1.00 70.00 95 PRO A CA 1
ATOM 728 C C . PRO A 1 95 ? 18.888 -4.973 -32.259 1.00 70.00 95 PRO A C 1
ATOM 730 O O . PRO A 1 95 ? 18.447 -5.128 -31.121 1.00 70.00 95 PRO A O 1
ATOM 733 N N . LEU A 1 96 ? 20.120 -4.499 -32.473 1.00 70.38 96 LEU A N 1
ATOM 734 C CA . LEU A 1 96 ? 21.031 -4.115 -31.385 1.00 70.38 96 LEU A CA 1
ATOM 735 C C . LEU A 1 96 ? 20.572 -2.821 -30.703 1.00 70.38 96 LEU A C 1
ATOM 737 O O . LEU A 1 96 ? 20.610 -2.721 -29.478 1.00 70.38 96 LEU A O 1
ATOM 741 N N . MET A 1 97 ? 20.059 -1.869 -31.483 1.00 68.62 97 MET A N 1
ATOM 742 C CA . MET A 1 97 ? 19.448 -0.641 -30.965 1.00 68.62 97 MET A CA 1
ATOM 743 C C . MET A 1 97 ? 18.221 -0.951 -30.099 1.00 68.62 97 MET A C 1
ATOM 745 O O . MET A 1 97 ? 18.106 -0.445 -28.983 1.00 68.62 97 MET A O 1
ATOM 749 N N . ALA A 1 98 ? 17.341 -1.842 -30.567 1.00 69.69 98 ALA A N 1
ATOM 750 C CA . ALA A 1 98 ? 16.176 -2.283 -29.803 1.00 69.69 98 ALA A CA 1
ATOM 751 C C . ALA A 1 98 ? 16.572 -2.995 -28.497 1.00 69.69 98 ALA A C 1
ATOM 753 O O . ALA A 1 98 ? 15.976 -2.731 -27.451 1.00 69.69 98 ALA A O 1
ATOM 754 N N . ALA A 1 99 ? 17.604 -3.845 -28.530 1.00 71.56 99 ALA A N 1
ATOM 755 C CA . ALA A 1 99 ? 18.116 -4.526 -27.342 1.00 71.56 99 ALA A CA 1
ATOM 756 C C . ALA A 1 99 ? 18.705 -3.546 -26.311 1.00 71.56 99 ALA A C 1
ATOM 758 O O . ALA A 1 99 ? 18.420 -3.666 -25.121 1.00 71.56 99 ALA A O 1
ATOM 759 N N . LEU A 1 100 ? 19.472 -2.541 -26.748 1.00 72.62 100 LEU A N 1
ATOM 760 C CA . LEU A 1 100 ? 20.034 -1.514 -25.860 1.00 72.62 100 LEU A CA 1
ATOM 761 C C . LEU A 1 100 ? 18.946 -0.656 -25.208 1.00 72.62 100 LEU A C 1
ATOM 763 O O . LEU A 1 100 ? 19.000 -0.400 -24.005 1.00 72.62 100 LEU A O 1
ATOM 767 N N . ILE A 1 101 ? 17.930 -0.264 -25.977 1.00 74.56 101 ILE A N 1
ATOM 768 C CA . ILE A 1 101 ? 16.786 0.507 -25.476 1.00 74.56 101 ILE A CA 1
ATOM 769 C C . ILE A 1 101 ? 15.966 -0.328 -24.484 1.00 74.56 101 ILE A C 1
ATOM 771 O O . ILE A 1 101 ? 15.573 0.180 -23.433 1.00 74.56 101 ILE A O 1
ATOM 775 N N . ALA A 1 102 ? 15.757 -1.616 -24.767 1.00 69.62 102 ALA A N 1
ATOM 776 C CA . ALA A 1 102 ? 15.074 -2.531 -23.856 1.00 69.62 102 ALA A CA 1
ATOM 777 C C . ALA A 1 102 ? 15.854 -2.726 -22.541 1.00 69.62 102 ALA A C 1
ATOM 779 O O . ALA A 1 102 ? 15.265 -2.643 -21.462 1.00 69.62 102 ALA A O 1
ATOM 780 N N . CYS A 1 103 ? 17.176 -2.915 -22.608 1.00 72.88 103 CYS A N 1
ATOM 781 C CA . CYS A 1 103 ? 18.039 -3.027 -21.428 1.00 72.88 103 CYS A CA 1
ATOM 782 C C . CYS A 1 103 ? 18.060 -1.735 -20.599 1.00 72.88 103 CYS A C 1
ATOM 784 O O . CYS A 1 103 ? 17.951 -1.793 -19.373 1.00 72.88 103 CYS A O 1
ATOM 786 N N . ALA A 1 104 ? 18.140 -0.571 -21.249 1.00 72.56 104 ALA A N 1
ATOM 787 C CA . ALA A 1 104 ? 18.078 0.726 -20.578 1.00 72.56 104 ALA A CA 1
ATOM 788 C C . ALA A 1 104 ? 16.713 0.955 -19.908 1.00 72.56 104 ALA A C 1
ATOM 790 O O . ALA A 1 104 ? 16.654 1.395 -18.760 1.00 72.56 104 ALA A O 1
ATOM 791 N N . GLY A 1 105 ? 15.619 0.591 -20.585 1.00 70.56 105 GLY A N 1
ATOM 792 C CA . GLY A 1 105 ? 14.267 0.646 -20.030 1.00 70.56 105 GLY A CA 1
ATOM 793 C C . GLY A 1 105 ? 14.092 -0.259 -18.806 1.00 70.56 105 GLY A C 1
ATOM 794 O O . GLY A 1 105 ? 13.550 0.185 -17.794 1.00 70.56 105 GLY A O 1
ATOM 795 N N . LEU A 1 106 ? 14.600 -1.496 -18.856 1.00 69.88 106 LEU A N 1
ATOM 796 C CA . LEU A 1 106 ? 14.550 -2.439 -17.731 1.00 69.88 106 LEU A CA 1
ATOM 797 C C . LEU A 1 106 ? 15.388 -1.969 -16.537 1.00 69.88 106 LEU A C 1
ATOM 799 O O . LEU A 1 106 ? 14.898 -1.966 -15.406 1.00 69.88 106 LEU A O 1
ATOM 803 N N . ALA A 1 107 ? 16.627 -1.533 -16.780 1.00 75.56 107 ALA A N 1
ATOM 804 C CA . ALA A 1 107 ? 17.505 -1.021 -15.731 1.00 75.56 107 ALA A CA 1
ATOM 805 C C . ALA A 1 107 ? 16.918 0.240 -15.079 1.00 75.56 107 ALA A C 1
ATOM 807 O O . ALA A 1 107 ? 16.880 0.350 -13.854 1.00 75.56 107 ALA A O 1
ATOM 808 N N . GLY A 1 108 ? 16.392 1.160 -15.889 1.00 68.88 108 GLY A N 1
ATOM 809 C CA . GLY A 1 108 ? 15.758 2.386 -15.422 1.00 68.88 108 GLY A CA 1
ATOM 810 C C . GLY A 1 108 ? 14.477 2.152 -14.615 1.00 68.88 108 GLY A C 1
ATOM 811 O O . GLY A 1 108 ? 14.285 2.781 -13.574 1.00 68.88 108 GLY A O 1
ATOM 812 N N . ALA A 1 109 ? 13.633 1.204 -15.034 1.00 68.62 109 ALA A N 1
ATOM 813 C CA . ALA A 1 109 ? 12.437 0.817 -14.285 1.00 68.62 109 ALA A CA 1
ATOM 814 C C . ALA A 1 109 ? 12.788 0.182 -12.927 1.00 68.62 109 ALA A C 1
ATOM 816 O O . ALA A 1 109 ? 12.173 0.515 -11.912 1.00 68.62 109 ALA A O 1
ATOM 817 N N . ALA A 1 110 ? 13.808 -0.683 -12.881 1.00 73.75 110 ALA A N 1
ATOM 818 C CA . ALA A 1 110 ? 14.291 -1.279 -11.634 1.00 73.75 110 ALA A CA 1
ATOM 819 C C . ALA A 1 110 ? 14.838 -0.218 -10.662 1.00 73.75 110 ALA A C 1
ATOM 821 O O . ALA A 1 110 ? 14.534 -0.247 -9.467 1.00 73.75 110 ALA A O 1
ATOM 822 N N . LEU A 1 111 ? 15.590 0.759 -11.177 1.00 74.69 111 LEU A N 1
ATOM 823 C CA . LEU A 1 111 ? 16.141 1.862 -10.388 1.00 74.69 111 LEU A CA 1
ATOM 824 C C . LEU A 1 111 ? 15.031 2.781 -9.854 1.00 74.69 111 LEU A C 1
ATOM 826 O O . LEU A 1 111 ? 15.031 3.127 -8.674 1.00 74.69 111 LEU A O 1
ATOM 830 N N . ALA A 1 112 ? 14.035 3.111 -10.679 1.00 74.69 112 ALA A N 1
ATOM 831 C CA . ALA A 1 112 ? 12.884 3.908 -10.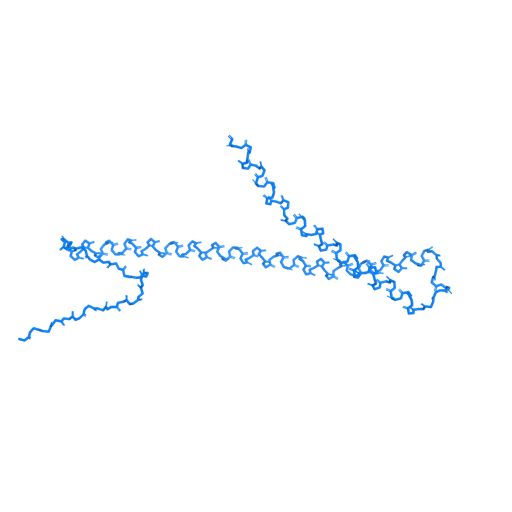260 1.00 74.69 112 ALA A CA 1
ATOM 832 C C . ALA A 1 112 ? 12.055 3.210 -9.167 1.00 74.69 112 ALA A C 1
ATOM 834 O O . ALA A 1 112 ? 11.634 3.855 -8.206 1.00 74.69 112 ALA A O 1
ATOM 835 N N . LEU A 1 113 ? 11.869 1.889 -9.269 1.00 71.75 113 LEU A N 1
ATOM 836 C CA . LEU A 1 113 ? 11.223 1.090 -8.224 1.00 71.75 113 LEU A CA 1
ATOM 837 C C . LEU A 1 113 ? 12.024 1.082 -6.918 1.00 71.75 113 LEU A C 1
ATOM 839 O O . LEU A 1 113 ? 11.440 1.233 -5.844 1.00 71.75 113 LEU A O 1
ATOM 843 N N . ALA A 1 114 ? 13.348 0.940 -6.997 1.00 73.38 114 ALA A N 1
ATOM 844 C CA . ALA A 1 114 ? 14.215 0.983 -5.824 1.00 73.38 114 ALA A CA 1
ATOM 845 C C . ALA A 1 114 ? 14.149 2.352 -5.125 1.00 73.38 114 ALA A C 1
ATOM 847 O O . ALA A 1 114 ? 13.980 2.421 -3.906 1.00 73.38 114 ALA A O 1
ATOM 848 N N . VAL A 1 115 ? 14.196 3.442 -5.896 1.00 76.19 115 VAL A N 1
ATOM 849 C CA . VAL A 1 115 ? 14.070 4.814 -5.380 1.00 76.19 115 VAL A CA 1
ATOM 850 C C . VAL A 1 115 ? 12.692 5.043 -4.757 1.00 76.19 115 VAL A C 1
ATOM 852 O O . VAL A 1 115 ? 12.611 5.559 -3.643 1.00 76.19 115 VAL A O 1
ATOM 855 N N . ALA A 1 116 ? 11.615 4.600 -5.410 1.00 73.50 116 ALA A N 1
ATOM 856 C CA . ALA A 1 116 ? 10.264 4.688 -4.858 1.00 73.50 116 ALA A CA 1
ATOM 857 C C . ALA A 1 116 ? 10.139 3.925 -3.527 1.00 73.50 116 ALA A C 1
ATOM 859 O O . ALA A 1 116 ? 9.559 4.439 -2.572 1.00 73.50 116 ALA A O 1
ATOM 860 N N . HIS A 1 117 ? 10.748 2.739 -3.418 1.00 73.81 117 HIS A N 1
ATOM 861 C CA . HIS A 1 117 ? 10.743 1.966 -2.175 1.00 73.81 117 HIS A CA 1
ATOM 862 C C . HIS A 1 117 ? 11.483 2.675 -1.028 1.00 73.81 117 HIS A C 1
ATOM 864 O O . HIS A 1 117 ? 11.045 2.614 0.122 1.00 73.81 117 HIS A O 1
ATOM 870 N N . ILE A 1 118 ? 12.587 3.366 -1.330 1.00 75.38 118 ILE A N 1
ATOM 871 C CA . ILE A 1 118 ? 13.345 4.160 -0.351 1.00 75.38 118 ILE A CA 1
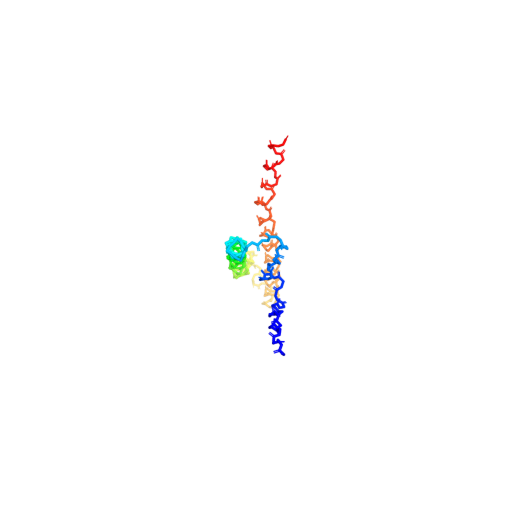ATOM 872 C C . ILE A 1 118 ? 12.543 5.397 0.081 1.00 75.38 118 ILE A C 1
ATOM 874 O O . ILE A 1 118 ? 12.455 5.682 1.278 1.00 75.38 118 ILE A O 1
ATOM 878 N N . LEU A 1 119 ? 11.915 6.103 -0.866 1.00 74.19 119 LEU A N 1
ATOM 879 C CA . LEU A 1 119 ? 11.070 7.268 -0.582 1.00 74.19 119 LEU A CA 1
ATOM 880 C C . LEU A 1 119 ? 9.828 6.923 0.242 1.00 74.19 119 LEU A C 1
ATOM 882 O O . LEU A 1 119 ? 9.434 7.710 1.100 1.00 74.19 119 LEU A O 1
ATOM 886 N N . ASP A 1 120 ? 9.246 5.744 0.049 1.00 70.00 120 ASP A N 1
ATOM 887 C CA . ASP A 1 120 ? 8.116 5.299 0.864 1.00 70.00 120 ASP A CA 1
ATOM 888 C C . ASP A 1 120 ? 8.504 5.033 2.329 1.00 70.00 120 ASP A C 1
ATOM 890 O O . ASP A 1 120 ? 7.658 5.160 3.210 1.00 70.00 120 ASP A O 1
ATOM 894 N N . ARG A 1 121 ? 9.769 4.691 2.621 1.00 73.69 121 ARG A N 1
ATOM 895 C CA . ARG A 1 121 ? 10.250 4.466 4.002 1.00 73.69 121 ARG A CA 1
ATOM 896 C C . ARG A 1 121 ? 10.655 5.749 4.732 1.00 73.69 121 ARG A C 1
ATOM 898 O O . ARG A 1 121 ? 10.768 5.750 5.955 1.00 73.69 121 ARG A O 1
ATOM 905 N N . LEU A 1 122 ? 10.886 6.838 4.004 1.00 74.00 122 LEU A N 1
ATOM 906 C CA . LEU A 1 122 ? 11.264 8.146 4.549 1.00 74.00 122 LEU A CA 1
ATOM 907 C C . LEU A 1 122 ? 10.263 8.730 5.569 1.00 74.00 122 LEU A C 1
ATOM 909 O O . LEU A 1 122 ? 10.723 9.192 6.617 1.00 74.00 122 LEU A O 1
ATOM 913 N N . PRO A 1 123 ? 8.932 8.723 5.341 1.00 72.38 123 PRO A N 1
ATOM 914 C CA . PRO A 1 123 ? 7.973 9.230 6.324 1.00 72.38 123 PRO A CA 1
ATOM 915 C C . PRO A 1 123 ? 7.981 8.425 7.631 1.00 72.38 123 PRO A C 1
ATOM 917 O O . PRO A 1 123 ? 7.996 9.033 8.703 1.00 72.38 123 PRO A O 1
ATOM 920 N N . ASP A 1 124 ? 8.077 7.095 7.560 1.00 75.94 124 ASP A N 1
ATOM 921 C CA . ASP A 1 124 ? 8.177 6.229 8.744 1.00 75.94 124 ASP A CA 1
ATOM 922 C C . ASP A 1 124 ? 9.471 6.495 9.518 1.00 75.94 124 ASP A C 1
ATOM 924 O O . ASP A 1 124 ? 9.480 6.587 10.749 1.00 75.94 124 ASP A O 1
ATOM 928 N N . TRP A 1 125 ? 10.574 6.705 8.796 1.00 71.12 125 TRP A N 1
ATOM 929 C CA . TRP A 1 125 ? 11.859 7.057 9.390 1.00 71.12 125 TRP A CA 1
ATOM 930 C C . TRP A 1 125 ? 11.816 8.430 10.070 1.00 71.12 125 TRP A C 1
ATOM 932 O O . TRP A 1 125 ? 12.320 8.589 11.182 1.00 71.12 125 TRP A O 1
ATOM 942 N N . MET A 1 126 ? 11.170 9.424 9.451 1.00 73.75 126 MET A N 1
ATOM 943 C CA . MET A 1 126 ? 10.972 10.750 10.045 1.00 73.75 126 MET A CA 1
ATOM 944 C C . MET A 1 126 ? 10.057 10.710 11.275 1.00 73.75 126 MET A C 1
ATOM 946 O O . MET A 1 126 ? 10.339 11.397 12.261 1.00 73.75 126 MET A O 1
ATOM 950 N N . ALA A 1 127 ? 9.004 9.890 11.256 1.00 73.38 127 ALA A N 1
ATOM 951 C CA . ALA A 1 127 ? 8.127 9.673 12.405 1.00 73.38 127 ALA A CA 1
ATOM 952 C C . ALA A 1 127 ? 8.884 9.007 13.570 1.00 73.38 127 ALA A C 1
ATOM 954 O O . ALA A 1 127 ? 8.838 9.500 14.700 1.00 73.38 127 ALA A O 1
ATOM 955 N N . ALA A 1 128 ? 9.675 7.967 13.284 1.00 74.75 128 ALA A N 1
ATOM 956 C CA . ALA A 1 128 ? 10.535 7.302 14.264 1.00 74.75 128 ALA A CA 1
ATOM 957 C C . ALA A 1 128 ? 11.653 8.213 14.803 1.00 74.75 128 ALA A C 1
ATOM 959 O O . ALA A 1 128 ? 12.103 8.059 15.939 1.00 74.75 128 ALA A O 1
ATOM 960 N N . ARG A 1 129 ? 12.119 9.178 14.004 1.00 75.69 129 ARG A N 1
ATOM 961 C CA . ARG A 1 129 ? 13.120 10.166 14.429 1.00 75.69 129 ARG A CA 1
ATOM 962 C C . ARG A 1 129 ? 12.508 11.259 15.305 1.00 75.69 129 ARG A C 1
ATOM 964 O O . ARG A 1 129 ? 13.160 11.700 16.247 1.00 75.69 129 ARG A O 1
ATOM 971 N N . ARG A 1 130 ? 11.259 11.667 15.041 1.00 72.25 130 ARG A N 1
ATOM 972 C CA . ARG A 1 130 ? 10.510 12.579 15.923 1.00 72.25 130 ARG A CA 1
ATOM 973 C C . ARG A 1 130 ? 10.239 11.945 17.279 1.00 72.25 130 ARG A C 1
ATOM 975 O O . ARG A 1 130 ? 10.485 12.606 18.277 1.00 72.25 130 ARG A O 1
ATOM 982 N N . SER A 1 131 ? 9.803 10.689 17.340 1.00 71.56 131 SER A N 1
ATOM 983 C CA . SER A 1 131 ? 9.474 10.042 18.620 1.00 71.56 131 SER A CA 1
ATOM 984 C C . SER A 1 131 ? 10.674 9.903 19.566 1.00 71.56 131 SER A C 1
ATOM 986 O O . SER A 1 131 ? 10.506 9.999 20.777 1.00 71.56 131 SER A O 1
ATOM 988 N N . ARG A 1 132 ? 11.896 9.764 19.035 1.00 66.31 132 ARG A N 1
ATOM 989 C CA . ARG A 1 132 ? 13.136 9.771 19.836 1.00 66.31 132 ARG A CA 1
ATOM 990 C C . ARG A 1 132 ? 13.561 11.153 20.333 1.00 66.31 132 ARG A C 1
ATOM 992 O O . ARG A 1 132 ? 14.439 11.224 21.175 1.00 66.31 132 ARG A O 1
ATOM 999 N N . ARG A 1 133 ? 12.999 12.236 19.788 1.00 65.88 133 ARG A N 1
ATOM 1000 C CA . ARG A 1 133 ? 13.350 13.619 20.155 1.00 65.88 133 ARG A CA 1
ATOM 1001 C C . ARG A 1 133 ? 12.507 14.169 21.310 1.00 65.88 133 ARG A C 1
ATOM 1003 O O . ARG A 1 133 ? 12.827 15.231 21.824 1.00 65.88 133 ARG A O 1
ATOM 1010 N N . TRP A 1 134 ? 11.429 13.469 21.660 1.00 53.69 134 TRP A N 1
ATOM 1011 C CA . TRP A 1 134 ? 10.502 13.805 22.747 1.00 53.69 134 TRP A CA 1
ATOM 1012 C C . TRP A 1 134 ? 10.580 12.806 23.919 1.00 53.69 134 TRP A C 1
ATOM 1014 O O . TRP A 1 134 ? 9.718 12.822 24.794 1.00 53.69 134 TRP A O 1
ATOM 1024 N N . ARG A 1 135 ? 11.590 11.929 23.914 1.00 48.53 135 ARG A N 1
ATOM 1025 C CA . ARG A 1 135 ? 12.056 11.159 25.074 1.00 48.53 135 ARG A CA 1
ATOM 1026 C C . ARG A 1 135 ? 13.373 11.755 25.537 1.00 48.53 135 ARG A C 1
ATOM 1028 O O . ARG A 1 135 ? 13.594 11.731 26.761 1.00 48.53 135 ARG A O 1
#

Radius of gyration: 31.44 Å; chains: 1; bounding box: 67×48×82 Å

pLDDT: mean 73.3, std 11.14, range [35.16, 90.62]

Secondary structure (DSSP, 8-state):
------------TTT--PPPTT--HHHHHHHHHHHHHHHHHHHHHHHHHHHHHHHHHHHHHHHHHHHHHHHHHHHHHHHHHHHHHTTGGGTS-HHHHHHHHHHHHHHHHHHHHHHHHHHHHHHHHHHHHHHTT--

Sequence (135 aa):
MILDPLPPQDTNPLAAVQRRPDETLHAYLLRCQEELSGRIQLLAAVRDAYIQILGMERIRWRRCKLLLAFTGPVIASLAYAGLACCAATDSVPAPLMAALIACAGLAGAALALAVAHILDRLPDWMAARRSRRWR